Protein AF-B0T9R7-F1 (afdb_monomer_lite)

Sequence (134 aa):
MPNRRMADARKTSLRQTPCGIIRIAALWDLCRYRHKSHWSGADHRLGRTFGQRFGDAAYAFEELVAEIGSAAIGLRIGLRPQILDSHAAYLGHWVKILKDRPGALLEASGHAQRAVDHLLAYSQPAQASQPLAA

Secondary structure (DSSP, 8-state):
------------------S---TTHHHHHHHHHHHHHHHHTSTTTT----SS-TTSHHHHHHHHHHHHHHHHHHHHTTPPPPPPTTHHHHHHHHHHHHHH-TTHHHHHHHHHHHHHHHHHHTTS----------

Structure (mmCIF, N/CA/C/O backbone):
data_AF-B0T9R7-F1
#
_entry.id   AF-B0T9R7-F1
#
loop_
_atom_site.group_PDB
_atom_site.id
_atom_site.type_symbol
_atom_site.label_atom_id
_atom_site.label_alt_id
_atom_site.label_comp_id
_atom_site.label_asym_id
_atom_site.label_entity_id
_atom_site.label_seq_id
_atom_site.pdbx_PDB_ins_code
_atom_site.Cartn_x
_atom_site.Cartn_y
_atom_site.Cartn_z
_atom_site.occupancy
_atom_site.B_iso_or_equiv
_atom_site.auth_seq_id
_atom_site.auth_comp_id
_atom_site.auth_asym_id
_atom_site.auth_atom_id
_atom_site.pdbx_PDB_model_num
ATOM 1 N N . MET A 1 1 ? -10.816 37.755 48.795 1.00 33.12 1 MET A N 1
ATOM 2 C CA . MET A 1 1 ? -11.535 36.508 48.430 1.00 33.12 1 MET A CA 1
ATOM 3 C C . MET A 1 1 ? -12.674 36.874 47.477 1.00 33.12 1 MET A C 1
ATOM 5 O O . MET A 1 1 ? -13.277 37.898 47.776 1.00 33.12 1 MET A O 1
ATOM 9 N N . PRO A 1 2 ? -13.047 36.094 46.432 1.00 50.69 2 PRO A N 1
ATOM 10 C CA . PRO A 1 2 ? -12.430 34.875 45.879 1.00 50.69 2 PRO A CA 1
ATOM 11 C C . PRO A 1 2 ? -12.338 34.794 44.316 1.00 50.69 2 PRO A C 1
ATOM 13 O O . PRO A 1 2 ? -12.805 35.660 43.585 1.00 50.69 2 PRO A O 1
ATOM 16 N N . ASN A 1 3 ? -11.723 33.689 43.860 1.00 43.78 3 ASN A N 1
ATOM 17 C CA . ASN A 1 3 ? -11.523 33.138 42.501 1.00 43.78 3 ASN A CA 1
ATOM 18 C C . ASN A 1 3 ? -12.792 32.681 41.744 1.00 43.78 3 ASN A C 1
ATOM 20 O O . ASN A 1 3 ? -13.731 32.232 42.393 1.00 43.78 3 ASN A O 1
ATOM 24 N N . ARG A 1 4 ? -12.679 32.524 40.406 1.00 44.38 4 ARG A N 1
ATOM 25 C CA . ARG A 1 4 ? -13.117 31.354 39.579 1.00 44.38 4 ARG A CA 1
ATOM 26 C C . ARG A 1 4 ? -12.247 31.303 38.294 1.00 44.38 4 ARG A C 1
ATOM 28 O O . ARG A 1 4 ? -12.238 32.273 37.558 1.00 44.38 4 ARG A O 1
ATOM 35 N N . ARG A 1 5 ? -11.282 30.380 38.139 1.00 42.72 5 ARG A N 1
ATOM 36 C CA . ARG A 1 5 ? -11.328 28.980 37.629 1.00 42.72 5 ARG A CA 1
ATOM 37 C C . ARG A 1 5 ? -11.598 28.815 36.112 1.00 42.72 5 ARG A C 1
ATOM 39 O O . ARG A 1 5 ? -12.695 29.124 35.673 1.00 42.72 5 ARG A O 1
ATOM 46 N N . MET A 1 6 ? -10.643 28.116 35.460 1.00 35.28 6 MET A N 1
ATOM 47 C CA . MET A 1 6 ? -10.706 27.314 34.205 1.00 35.28 6 MET A CA 1
ATOM 48 C C . MET A 1 6 ? -10.674 28.127 32.889 1.00 35.28 6 MET A C 1
ATOM 50 O O . MET A 1 6 ? -11.335 29.146 32.802 1.00 35.28 6 MET A O 1
ATOM 54 N N . ALA A 1 7 ? -9.929 27.793 31.826 1.00 39.56 7 ALA A N 1
ATOM 55 C CA . ALA A 1 7 ? -9.435 26.506 31.319 1.00 39.56 7 ALA A CA 1
ATOM 56 C C . ALA A 1 7 ? -8.134 26.728 30.486 1.00 39.56 7 ALA A C 1
ATOM 58 O O . ALA A 1 7 ? -7.999 27.741 29.806 1.00 39.56 7 ALA A O 1
ATOM 59 N N . ASP A 1 8 ? -7.066 25.957 30.719 1.00 43.53 8 ASP A N 1
ATOM 60 C CA . ASP A 1 8 ? -6.695 24.720 29.987 1.00 43.53 8 ASP A CA 1
ATOM 61 C C . ASP A 1 8 ? -5.992 25.029 28.640 1.00 43.53 8 ASP A C 1
ATOM 63 O O . ASP A 1 8 ? -6.596 25.398 27.642 1.00 43.53 8 ASP A O 1
ATOM 67 N N . ALA A 1 9 ? -4.673 25.230 28.643 1.00 36.50 9 ALA A N 1
ATOM 68 C CA . ALA A 1 9 ? -3.646 24.207 28.405 1.00 36.50 9 ALA A CA 1
ATOM 69 C C . ALA A 1 9 ? -3.816 23.399 27.100 1.00 36.50 9 ALA A C 1
ATOM 71 O O . ALA A 1 9 ? -4.310 22.277 27.088 1.00 36.50 9 ALA A O 1
ATOM 72 N N . ARG A 1 10 ? -3.242 23.922 26.011 1.00 40.28 10 ARG A N 1
ATOM 73 C CA . ARG A 1 10 ? -2.075 23.334 25.312 1.00 40.28 10 ARG A CA 1
ATOM 74 C C . ARG A 1 10 ? -1.942 23.957 23.926 1.00 40.28 10 ARG A C 1
ATOM 76 O O . ARG A 1 10 ? -2.515 23.508 22.942 1.00 40.28 10 ARG A O 1
ATOM 83 N N . LYS A 1 11 ? -1.080 24.971 23.850 1.00 43.62 11 LYS A N 1
ATOM 84 C CA . LYS A 1 11 ? -0.322 25.243 22.631 1.00 43.62 11 LYS A CA 1
ATOM 85 C C . LYS A 1 11 ? 0.534 24.000 22.388 1.00 43.62 11 LYS A C 1
ATOM 87 O O . LYS A 1 11 ? 1.540 23.827 23.072 1.00 43.62 11 LYS A O 1
ATOM 92 N N . THR A 1 12 ? 0.152 23.132 21.455 1.00 43.16 12 THR A N 1
ATOM 93 C CA . THR A 1 12 ? 1.091 22.151 20.897 1.00 43.16 12 THR A CA 1
ATOM 94 C C . THR A 1 12 ? 2.037 22.916 19.979 1.00 43.16 12 THR A C 1
ATOM 96 O O . THR A 1 12 ? 1.948 22.860 18.757 1.00 43.16 12 THR A O 1
ATOM 99 N N . SER A 1 13 ? 2.920 23.712 20.584 1.00 44.66 13 SER A N 1
ATOM 100 C CA . SER A 1 13 ? 4.124 24.162 19.915 1.00 44.66 13 SER A CA 1
ATOM 101 C C . SER A 1 13 ? 4.986 22.921 19.742 1.00 44.66 13 SER A C 1
ATOM 103 O O . SER A 1 13 ? 5.576 22.408 20.693 1.00 44.66 13 SER A O 1
ATOM 105 N N . LEU A 1 14 ? 5.019 22.397 18.518 1.00 44.91 14 LEU A N 1
ATOM 106 C CA . LEU A 1 14 ? 6.072 21.484 18.101 1.00 44.91 14 LEU A CA 1
ATOM 107 C C . LEU A 1 14 ? 7.383 22.259 18.262 1.00 44.91 14 LEU A C 1
ATOM 109 O O . LEU A 1 14 ? 7.755 23.062 17.410 1.00 44.91 14 LEU A O 1
ATOM 113 N N . ARG A 1 15 ? 8.034 22.099 19.419 1.00 41.91 15 ARG A N 1
ATOM 114 C CA . ARG A 1 15 ? 9.373 22.623 19.666 1.00 41.91 15 ARG A CA 1
ATOM 115 C C . ARG A 1 15 ? 10.300 21.903 18.696 1.00 41.91 15 ARG A C 1
ATOM 117 O O . ARG A 1 15 ? 10.724 20.783 18.952 1.00 41.91 15 ARG A O 1
ATOM 124 N N . GLN A 1 16 ? 10.584 22.543 17.570 1.00 56.22 16 GLN A N 1
ATOM 125 C CA . GLN A 1 16 ? 11.703 22.179 16.718 1.00 56.22 16 GLN A CA 1
ATOM 126 C C . GLN A 1 16 ? 12.971 22.630 17.438 1.00 56.22 16 GLN A C 1
ATOM 128 O O . GLN A 1 16 ? 13.395 23.777 17.329 1.00 56.22 16 GLN A O 1
ATOM 133 N N . THR A 1 17 ? 13.542 21.751 18.254 1.00 39.78 17 THR A N 1
ATOM 134 C CA . THR A 1 17 ? 14.903 21.931 18.751 1.00 39.78 17 THR A CA 1
ATOM 135 C C . THR A 1 17 ? 15.875 21.618 17.611 1.00 39.78 17 THR A C 1
ATOM 137 O O . THR A 1 17 ? 15.835 20.511 17.068 1.00 39.78 17 THR A O 1
ATOM 140 N N . PRO A 1 18 ? 16.760 22.554 17.223 1.00 50.62 18 PRO A N 1
ATOM 141 C CA . PRO A 1 18 ? 17.770 22.290 16.217 1.00 50.62 18 PRO A CA 1
ATOM 142 C C . PRO A 1 18 ? 18.924 21.547 16.894 1.00 50.62 18 PRO A C 1
ATOM 144 O O . PRO A 1 18 ? 19.868 22.145 17.397 1.00 50.62 18 PRO A O 1
ATOM 147 N N . CYS A 1 19 ? 18.828 20.223 16.944 1.00 38.31 19 CYS A N 1
ATOM 148 C CA . CYS A 1 19 ? 19.957 19.361 17.269 1.00 38.31 19 CYS A CA 1
ATOM 149 C C . CYS A 1 19 ? 19.955 18.196 16.281 1.00 38.31 19 CYS A C 1
ATOM 151 O O . CYS A 1 19 ? 19.111 17.314 16.375 1.00 38.31 19 CYS A O 1
ATOM 153 N N . GLY A 1 20 ? 20.851 18.236 15.292 1.00 43.56 20 GLY A N 1
ATOM 154 C CA . GLY A 1 20 ? 21.330 17.049 14.574 1.00 43.56 20 GLY A CA 1
ATOM 155 C C . GLY A 1 20 ? 20.311 16.137 13.874 1.00 43.56 20 GLY A C 1
ATOM 156 O O . GLY A 1 20 ? 20.669 15.008 13.549 1.00 43.56 20 GLY A O 1
ATOM 157 N N . ILE A 1 21 ? 19.067 16.562 13.626 1.00 42.66 21 ILE A N 1
ATOM 158 C CA . ILE A 1 21 ? 18.072 15.723 12.942 1.00 42.66 21 ILE A CA 1
ATOM 159 C C . ILE A 1 21 ? 18.279 15.822 11.428 1.00 42.66 21 ILE A C 1
ATOM 161 O O . ILE A 1 21 ? 17.896 16.773 10.751 1.00 42.66 21 ILE A O 1
ATOM 165 N N . ILE A 1 22 ? 18.971 14.793 10.956 1.00 48.84 22 ILE A N 1
ATOM 166 C CA . ILE A 1 22 ? 19.235 14.341 9.595 1.00 48.84 22 ILE A CA 1
ATOM 167 C C . ILE A 1 22 ? 18.108 14.724 8.611 1.00 48.84 22 ILE A C 1
ATOM 169 O O . ILE A 1 22 ? 16.925 14.574 8.913 1.00 48.84 22 ILE A O 1
ATOM 173 N N . ARG A 1 23 ? 18.492 15.108 7.383 1.00 44.97 23 ARG A N 1
ATOM 174 C CA . ARG A 1 23 ? 17.679 15.361 6.162 1.00 44.97 23 ARG A CA 1
ATOM 175 C C . ARG A 1 23 ? 16.661 14.252 5.758 1.00 44.97 23 ARG A C 1
ATOM 177 O O . ARG A 1 23 ? 16.112 14.285 4.664 1.00 44.97 23 ARG A O 1
ATOM 184 N N . ILE A 1 24 ? 16.388 13.277 6.626 1.00 56.31 24 ILE A N 1
ATOM 185 C CA . ILE A 1 24 ? 15.704 11.993 6.392 1.00 56.31 24 ILE A CA 1
ATOM 186 C C . ILE A 1 24 ? 14.347 11.916 7.131 1.00 56.31 24 ILE A C 1
ATOM 188 O O . ILE A 1 24 ? 13.722 10.865 7.167 1.00 56.31 24 ILE A O 1
ATOM 192 N N . ALA A 1 25 ? 13.814 13.011 7.688 1.00 56.78 25 ALA A N 1
ATOM 193 C CA . ALA A 1 25 ? 12.517 12.971 8.389 1.00 56.78 25 ALA A CA 1
ATOM 194 C C . ALA A 1 25 ? 11.385 12.341 7.538 1.00 56.78 25 ALA A C 1
ATOM 196 O O . ALA A 1 25 ? 10.688 11.442 8.002 1.00 56.78 25 ALA A O 1
ATOM 197 N N . ALA A 1 26 ? 11.296 12.708 6.253 1.00 59.81 26 ALA A N 1
ATOM 198 C CA . ALA A 1 26 ? 10.319 12.131 5.324 1.00 59.81 26 ALA A CA 1
ATOM 199 C C . ALA A 1 26 ? 10.526 10.624 5.071 1.00 59.81 26 ALA A C 1
ATOM 201 O O . ALA A 1 26 ? 9.561 9.881 4.921 1.00 59.81 26 ALA A O 1
ATOM 202 N N . LEU A 1 27 ? 11.776 10.158 5.054 1.00 67.50 27 LEU A N 1
ATOM 203 C CA . LEU A 1 27 ? 12.113 8.746 4.845 1.00 67.50 27 LEU A CA 1
ATOM 204 C C . LEU A 1 27 ? 11.721 7.886 6.055 1.00 67.50 27 LEU A C 1
ATOM 206 O O . LEU A 1 27 ? 11.256 6.761 5.884 1.00 67.50 27 LEU A O 1
ATOM 210 N N . TRP A 1 28 ? 11.849 8.422 7.272 1.00 77.31 28 TRP A N 1
ATOM 211 C CA . TRP A 1 28 ? 11.375 7.752 8.487 1.00 77.31 28 TRP A CA 1
ATOM 212 C C . TRP A 1 28 ? 9.854 7.595 8.506 1.00 77.31 28 TRP A C 1
ATOM 214 O O . TRP A 1 28 ? 9.347 6.525 8.852 1.00 77.31 28 TRP A O 1
ATOM 224 N N . ASP A 1 29 ? 9.121 8.633 8.102 1.00 79.19 29 ASP A N 1
ATOM 225 C CA . ASP A 1 29 ? 7.663 8.567 8.047 1.00 79.19 29 ASP A CA 1
ATOM 226 C C . ASP A 1 29 ? 7.178 7.597 6.957 1.00 79.19 29 ASP A C 1
ATOM 228 O O . ASP A 1 29 ? 6.328 6.753 7.241 1.00 79.19 29 ASP A O 1
ATOM 232 N N . LEU A 1 30 ? 7.760 7.619 5.753 1.00 82.94 30 LEU A N 1
ATOM 233 C CA . LEU A 1 30 ? 7.432 6.653 4.693 1.00 82.94 30 LEU A CA 1
ATOM 234 C C . LEU A 1 30 ? 7.711 5.207 5.125 1.00 82.94 30 LEU A C 1
ATOM 236 O O . LEU A 1 30 ? 6.850 4.341 4.979 1.00 82.94 30 LEU A O 1
ATOM 240 N N . CYS A 1 31 ? 8.861 4.951 5.752 1.00 87.56 31 CYS A N 1
ATOM 241 C CA . CYS A 1 31 ? 9.196 3.628 6.277 1.00 87.56 31 CYS A CA 1
ATOM 242 C C . CYS A 1 31 ? 8.192 3.167 7.351 1.00 87.56 31 CYS A C 1
ATOM 244 O O . CYS A 1 31 ? 7.751 2.014 7.360 1.00 87.56 31 CYS A O 1
ATOM 246 N N . ARG A 1 32 ? 7.741 4.074 8.229 1.00 90.25 32 ARG A N 1
ATOM 247 C CA . ARG A 1 32 ? 6.676 3.782 9.200 1.00 90.25 32 ARG A CA 1
ATOM 248 C C . ARG A 1 32 ? 5.371 3.387 8.504 1.00 90.25 32 ARG A C 1
ATOM 250 O O . ARG A 1 32 ? 4.728 2.426 8.928 1.00 90.25 32 ARG A O 1
ATOM 257 N N . TYR A 1 33 ? 4.958 4.115 7.468 1.00 91.06 33 TYR A N 1
ATOM 258 C CA . TYR A 1 33 ? 3.704 3.827 6.768 1.00 91.06 33 TYR A CA 1
ATOM 259 C C . TYR A 1 33 ? 3.776 2.582 5.886 1.00 91.06 33 TYR A C 1
ATOM 261 O O . TYR A 1 33 ? 2.773 1.882 5.788 1.00 91.06 33 TYR A O 1
ATOM 269 N N . ARG A 1 34 ? 4.949 2.227 5.351 1.00 92.62 34 ARG A N 1
ATOM 270 C CA . ARG A 1 34 ? 5.167 0.940 4.671 1.00 92.62 34 ARG A CA 1
ATOM 271 C C . ARG A 1 34 ? 4.907 -0.234 5.616 1.00 92.62 34 ARG A C 1
ATOM 273 O O . ARG A 1 34 ? 4.087 -1.096 5.315 1.00 92.62 34 ARG A O 1
ATOM 280 N N . HIS A 1 35 ? 5.494 -0.215 6.814 1.00 94.12 35 HIS A N 1
ATOM 281 C CA . HIS A 1 35 ? 5.246 -1.253 7.824 1.00 94.12 35 HIS A CA 1
ATOM 282 C C . HIS A 1 35 ? 3.785 -1.290 8.297 1.00 94.12 35 HIS A C 1
ATOM 284 O O . HIS A 1 35 ? 3.229 -2.365 8.515 1.00 94.12 35 HIS A O 1
ATOM 290 N N . LYS A 1 36 ? 3.124 -0.131 8.420 1.00 94.62 36 LYS A N 1
ATOM 291 C CA . LYS A 1 36 ? 1.677 -0.073 8.698 1.00 94.62 36 LYS A CA 1
ATOM 292 C C . LYS A 1 36 ? 0.848 -0.650 7.547 1.00 94.62 36 LYS A C 1
ATOM 294 O O . LYS A 1 36 ? -0.167 -1.297 7.799 1.00 94.62 36 LYS A O 1
ATOM 299 N N . SER A 1 37 ? 1.280 -0.445 6.304 1.00 93.62 37 SER A N 1
ATOM 300 C CA . SER A 1 37 ? 0.638 -1.038 5.134 1.00 93.62 37 SER A CA 1
ATOM 301 C C . SER A 1 37 ? 0.737 -2.562 5.186 1.00 93.62 37 SER A C 1
ATOM 303 O O . SER A 1 37 ? -0.300 -3.219 5.110 1.00 93.62 37 SER A O 1
ATOM 305 N N . HIS A 1 38 ? 1.910 -3.137 5.478 1.00 93.94 38 HIS A N 1
ATOM 306 C CA . HIS A 1 38 ? 2.041 -4.583 5.720 1.00 93.94 38 HIS A CA 1
ATOM 307 C C . HIS A 1 38 ? 1.153 -5.074 6.862 1.00 93.94 38 HIS A C 1
ATOM 309 O O . HIS A 1 38 ? 0.436 -6.060 6.718 1.00 93.94 38 HIS A O 1
ATOM 315 N N . TRP A 1 39 ? 1.127 -4.347 7.981 1.00 95.19 39 TRP A N 1
ATOM 316 C CA . TRP A 1 39 ? 0.278 -4.688 9.121 1.00 95.19 39 TRP A CA 1
ATOM 317 C C . TRP A 1 39 ? -1.209 -4.768 8.750 1.00 95.19 39 TRP A C 1
ATOM 319 O O . TRP A 1 39 ? -1.910 -5.648 9.244 1.00 95.19 39 TRP A O 1
ATOM 329 N N . SER A 1 40 ? -1.693 -3.915 7.837 1.00 95.44 40 SER A N 1
ATOM 330 C CA . SER A 1 40 ? -3.077 -3.982 7.337 1.00 95.44 40 SER A CA 1
ATOM 331 C C . SER A 1 40 ? -3.394 -5.258 6.541 1.00 95.44 40 SER A C 1
ATOM 333 O O . SER A 1 40 ? -4.566 -5.577 6.354 1.00 95.44 40 SER A O 1
ATOM 335 N N . GLY A 1 41 ? -2.375 -5.983 6.070 1.00 92.38 41 GLY A N 1
ATOM 336 C CA . GLY A 1 41 ? -2.511 -7.173 5.229 1.00 92.38 41 GLY A CA 1
ATOM 337 C C . GLY A 1 41 ? -2.874 -8.456 5.968 1.00 92.38 41 GLY A C 1
ATOM 338 O O . GLY A 1 41 ? -3.265 -9.411 5.307 1.00 92.38 41 GLY A O 1
ATOM 339 N N . ALA A 1 42 ? -2.790 -8.476 7.304 1.00 92.50 42 ALA A N 1
ATOM 340 C CA . ALA A 1 42 ? -3.078 -9.669 8.101 1.00 92.50 42 ALA A CA 1
ATOM 341 C C . ALA A 1 42 ? -4.489 -10.240 7.843 1.00 92.50 42 ALA A C 1
ATOM 343 O O . ALA A 1 42 ? -5.429 -9.492 7.561 1.00 92.50 42 ALA A O 1
ATOM 344 N N . ASP A 1 43 ? -4.642 -11.555 8.022 1.00 92.06 43 ASP A N 1
ATOM 345 C CA . ASP A 1 43 ? -5.872 -12.314 7.728 1.00 92.06 43 ASP A CA 1
ATOM 346 C C . ASP A 1 43 ? -7.135 -11.732 8.374 1.00 92.06 43 ASP A C 1
ATOM 348 O O . ASP A 1 43 ? -8.177 -11.629 7.737 1.00 92.06 43 ASP A O 1
ATOM 352 N N . HIS A 1 44 ? -7.030 -11.260 9.617 1.00 92.19 44 HIS A N 1
ATOM 353 C CA . HIS A 1 44 ? -8.138 -10.656 10.368 1.00 92.19 44 HIS A CA 1
ATOM 354 C C . HIS A 1 44 ? -8.444 -9.193 9.978 1.00 92.19 44 HIS A C 1
ATOM 356 O O . HIS A 1 44 ? -9.194 -8.515 10.680 1.00 92.19 44 HIS A O 1
ATOM 362 N N . ARG A 1 45 ? -7.816 -8.667 8.919 1.00 93.56 45 ARG A N 1
ATOM 363 C CA . ARG A 1 45 ? -7.950 -7.280 8.444 1.00 93.56 45 ARG A CA 1
ATOM 364 C C . ARG A 1 45 ? -8.375 -7.262 6.982 1.00 93.56 45 ARG A C 1
ATOM 366 O O . ARG A 1 45 ? -9.548 -7.442 6.689 1.00 93.56 45 ARG A O 1
ATOM 373 N N . LEU A 1 46 ? -7.428 -7.027 6.070 1.00 94.06 46 LEU A N 1
ATOM 374 C CA . LEU A 1 46 ? -7.668 -7.019 4.630 1.00 94.06 46 LEU A CA 1
ATOM 375 C C . LEU A 1 46 ? -7.397 -8.377 3.978 1.00 94.06 46 LEU A C 1
ATOM 377 O O . LEU A 1 46 ? -7.650 -8.505 2.783 1.00 94.06 46 LEU A O 1
ATOM 381 N N . GLY A 1 47 ? -6.876 -9.356 4.730 1.00 90.50 47 GLY A N 1
ATOM 382 C CA . GLY A 1 47 ? -6.704 -10.736 4.273 1.00 90.50 47 GLY A CA 1
ATOM 383 C C . GLY A 1 47 ? -5.944 -10.861 2.959 1.00 90.50 47 GLY A C 1
ATOM 384 O O . GLY A 1 47 ? -6.364 -11.591 2.062 1.00 90.50 47 GLY A O 1
ATOM 385 N N . ARG A 1 48 ? -4.852 -10.101 2.803 1.00 89.69 48 ARG A N 1
ATOM 386 C CA . ARG A 1 48 ? -4.093 -10.095 1.551 1.00 89.69 48 ARG A CA 1
ATOM 387 C C . ARG A 1 48 ? -3.227 -11.343 1.474 1.00 89.69 48 ARG A C 1
ATOM 389 O O . ARG A 1 48 ? -2.220 -11.457 2.164 1.00 89.69 48 ARG A O 1
ATOM 396 N N . THR A 1 49 ? -3.607 -12.251 0.585 1.00 81.94 49 THR A N 1
ATOM 397 C CA . THR A 1 49 ? -2.839 -13.450 0.254 1.00 81.94 49 THR A CA 1
ATOM 398 C C . THR A 1 49 ? -2.602 -13.482 -1.253 1.00 81.94 49 THR A C 1
ATOM 400 O O . THR A 1 49 ? -3.535 -13.564 -2.045 1.00 81.94 49 THR A O 1
ATOM 403 N N . PHE A 1 50 ? -1.338 -13.368 -1.665 1.00 77.56 50 PHE A N 1
ATOM 404 C CA . PHE A 1 50 ? -0.943 -13.357 -3.083 1.00 77.56 50 PHE A CA 1
ATOM 405 C C . PHE A 1 50 ? -0.276 -14.663 -3.538 1.00 77.56 50 PHE A C 1
ATOM 407 O O . PHE A 1 50 ? 0.118 -14.786 -4.695 1.00 77.56 50 PHE A O 1
ATOM 414 N N . GLY A 1 51 ? -0.146 -15.640 -2.634 1.00 66.31 51 GLY A N 1
ATOM 415 C CA . GLY A 1 51 ? 0.483 -16.935 -2.890 1.00 66.31 51 GLY A CA 1
ATOM 416 C C . GLY A 1 51 ? 1.311 -17.439 -1.705 1.00 66.31 51 GLY A C 1
ATOM 417 O O . GLY A 1 51 ? 1.297 -16.855 -0.623 1.00 66.31 51 GLY A O 1
ATOM 418 N N . GLN A 1 52 ? 2.026 -18.547 -1.912 1.00 49.44 52 GLN A N 1
ATOM 419 C CA . GLN A 1 52 ? 2.892 -19.178 -0.912 1.00 49.44 52 GLN A CA 1
ATOM 420 C C . GLN A 1 52 ? 4.313 -18.577 -0.940 1.00 49.44 52 GLN A C 1
ATOM 422 O O . GLN A 1 52 ? 4.924 -18.510 -1.996 1.00 49.44 52 GLN A O 1
ATOM 427 N N . ARG A 1 53 ? 4.832 -18.270 0.259 1.00 41.31 53 ARG A N 1
ATOM 428 C CA . ARG A 1 53 ? 6.247 -18.109 0.670 1.00 41.31 53 ARG A CA 1
ATOM 429 C C . ARG A 1 53 ? 7.072 -16.887 0.216 1.00 41.31 53 ARG A C 1
ATOM 431 O O . ARG A 1 53 ? 7.034 -16.391 -0.901 1.00 41.31 53 ARG A O 1
ATOM 438 N N . PHE A 1 54 ? 7.879 -16.443 1.180 1.00 40.59 54 PHE A N 1
ATOM 439 C CA . PHE A 1 54 ? 9.004 -15.519 1.055 1.00 40.59 54 PHE A CA 1
ATOM 440 C C . PHE A 1 54 ? 9.935 -15.897 -0.106 1.00 40.59 54 PHE A C 1
ATOM 442 O O . PHE A 1 54 ? 10.282 -17.066 -0.251 1.00 40.59 54 PHE A O 1
ATOM 449 N N . GLY A 1 55 ? 10.386 -14.891 -0.862 1.00 51.53 55 GLY A N 1
ATOM 450 C CA . GLY A 1 55 ? 11.352 -15.040 -1.959 1.00 51.53 55 GLY A CA 1
ATOM 451 C C . GLY A 1 55 ? 10.750 -15.030 -3.370 1.00 51.53 55 GLY A C 1
ATOM 452 O O . GLY A 1 55 ? 11.492 -14.788 -4.317 1.00 51.53 55 GLY A O 1
ATOM 453 N N . ASP A 1 56 ? 9.429 -15.198 -3.507 1.00 66.31 56 ASP A N 1
ATOM 454 C CA . ASP A 1 56 ? 8.736 -15.284 -4.802 1.00 66.31 56 ASP A CA 1
ATOM 455 C C . ASP A 1 56 ? 7.972 -14.003 -5.185 1.00 66.31 56 ASP A C 1
ATOM 457 O O . ASP A 1 56 ? 7.797 -13.082 -4.385 1.00 66.31 56 ASP A O 1
ATOM 461 N N . ALA A 1 57 ? 7.476 -13.940 -6.427 1.00 72.06 57 ALA A N 1
ATOM 462 C CA . ALA A 1 57 ? 6.744 -12.798 -6.994 1.00 72.06 57 ALA A CA 1
ATOM 463 C C . ALA A 1 57 ? 5.588 -12.278 -6.110 1.00 72.06 57 ALA A C 1
ATOM 465 O O . ALA A 1 57 ? 5.283 -11.087 -6.142 1.00 72.06 57 ALA A O 1
ATOM 466 N N . ALA A 1 58 ? 4.982 -13.140 -5.287 1.00 79.75 58 ALA A N 1
ATOM 467 C CA . ALA A 1 58 ? 3.975 -12.762 -4.294 1.00 79.75 58 ALA A CA 1
ATOM 468 C C . ALA A 1 58 ? 4.530 -11.831 -3.198 1.00 79.75 58 ALA A C 1
ATOM 470 O O . ALA A 1 58 ? 3.862 -10.874 -2.806 1.00 79.75 58 ALA A O 1
ATOM 471 N N . TYR A 1 59 ? 5.761 -12.072 -2.738 1.00 79.81 59 TYR A N 1
ATOM 472 C CA . TYR A 1 59 ? 6.456 -11.194 -1.797 1.00 79.81 59 TYR A CA 1
ATOM 473 C C . TYR A 1 59 ? 6.752 -9.837 -2.444 1.00 79.81 59 TYR A C 1
ATOM 475 O O . TYR A 1 59 ? 6.407 -8.800 -1.885 1.00 79.81 59 TYR A O 1
ATOM 483 N N . ALA A 1 60 ? 7.290 -9.837 -3.670 1.00 82.00 60 ALA A N 1
ATOM 484 C CA . ALA A 1 60 ? 7.539 -8.602 -4.418 1.00 82.00 60 ALA A CA 1
ATOM 485 C C . ALA A 1 60 ? 6.252 -7.788 -4.657 1.00 82.00 60 ALA A C 1
ATOM 487 O O . ALA A 1 60 ? 6.279 -6.558 -4.621 1.00 82.00 60 ALA A O 1
ATOM 488 N N . PHE A 1 61 ? 5.118 -8.462 -4.863 1.00 85.56 61 PHE A N 1
ATOM 489 C CA . PHE A 1 61 ? 3.824 -7.810 -5.027 1.00 85.56 61 PHE A CA 1
ATOM 490 C C . PHE A 1 61 ? 3.317 -7.166 -3.727 1.00 85.56 61 PHE A C 1
ATOM 492 O O . PHE A 1 61 ? 2.863 -6.025 -3.756 1.00 85.56 61 PHE A O 1
ATOM 499 N N . GLU A 1 62 ? 3.435 -7.835 -2.576 1.00 89.94 62 GLU A N 1
ATOM 500 C CA . GLU A 1 62 ? 3.074 -7.232 -1.281 1.00 89.94 62 GLU A CA 1
ATOM 501 C C . GLU A 1 62 ? 3.990 -6.049 -0.925 1.00 89.94 62 GLU A C 1
ATOM 503 O O . GLU A 1 62 ? 3.511 -5.032 -0.423 1.00 89.94 62 GLU A O 1
ATOM 508 N N . GLU A 1 63 ? 5.283 -6.123 -1.243 1.00 88.44 63 GLU A N 1
ATOM 509 C CA . GLU A 1 63 ? 6.204 -4.988 -1.091 1.00 88.44 63 GLU A CA 1
ATOM 510 C C . GLU A 1 63 ? 5.806 -3.804 -1.988 1.00 88.44 63 GLU A C 1
ATOM 512 O O . GLU A 1 63 ? 5.827 -2.655 -1.543 1.00 88.44 63 GLU A O 1
ATOM 517 N N . LEU A 1 64 ? 5.359 -4.067 -3.223 1.00 88.56 64 LEU A N 1
ATOM 518 C CA . LEU A 1 64 ? 4.829 -3.032 -4.114 1.00 88.56 64 LEU A CA 1
ATOM 519 C C . LEU A 1 64 ? 3.564 -2.377 -3.534 1.00 88.56 64 LEU A C 1
ATOM 521 O O . LEU A 1 64 ? 3.455 -1.150 -3.525 1.00 88.56 64 LEU A O 1
ATOM 525 N N . VAL A 1 65 ? 2.626 -3.171 -3.009 1.00 92.00 65 VAL A N 1
ATOM 526 C CA . VAL A 1 65 ? 1.420 -2.669 -2.325 1.00 92.00 65 VAL A CA 1
ATOM 527 C C . VAL A 1 65 ? 1.795 -1.786 -1.131 1.00 92.00 65 VAL A C 1
ATOM 529 O O . VAL A 1 65 ? 1.214 -0.713 -0.935 1.00 92.00 65 VAL A O 1
ATOM 532 N N . ALA A 1 66 ? 2.773 -2.213 -0.333 1.00 92.38 66 ALA A N 1
ATOM 533 C CA . ALA A 1 66 ? 3.206 -1.481 0.846 1.00 92.38 66 ALA A CA 1
ATOM 534 C C . ALA A 1 66 ? 3.885 -0.148 0.507 1.00 92.38 66 ALA A C 1
ATOM 536 O O . ALA A 1 66 ? 3.618 0.854 1.177 1.00 92.38 66 ALA A O 1
ATOM 537 N N . GLU A 1 67 ? 4.699 -0.115 -0.548 1.00 90.75 67 GLU A N 1
ATOM 538 C CA . GLU A 1 67 ? 5.385 1.096 -1.002 1.00 90.75 67 GLU A CA 1
ATOM 539 C C . GLU A 1 67 ? 4.410 2.113 -1.617 1.00 90.75 67 GLU A C 1
ATOM 541 O O . GLU A 1 67 ? 4.449 3.296 -1.276 1.00 90.75 67 GLU A O 1
ATOM 546 N N . ILE A 1 68 ? 3.463 1.662 -2.450 1.00 92.19 68 ILE A N 1
ATOM 547 C CA . ILE A 1 68 ? 2.412 2.539 -2.995 1.00 92.19 68 ILE A CA 1
ATOM 548 C C . ILE A 1 68 ? 1.553 3.107 -1.855 1.00 92.19 68 ILE A C 1
ATOM 550 O O . ILE A 1 68 ? 1.249 4.302 -1.836 1.00 92.19 68 ILE A O 1
ATOM 554 N N . GLY A 1 69 ? 1.189 2.275 -0.874 1.00 93.44 69 GLY A N 1
ATOM 555 C CA . GLY A 1 69 ? 0.403 2.705 0.283 1.00 93.44 69 GLY A CA 1
ATOM 556 C C . GLY A 1 69 ? 1.132 3.733 1.154 1.00 93.44 69 GLY A C 1
ATOM 557 O O . GLY A 1 69 ? 0.521 4.708 1.599 1.00 93.44 69 GLY A O 1
ATOM 558 N N . SER A 1 70 ? 2.440 3.560 1.368 1.00 91.00 70 SER A N 1
ATOM 559 C CA . SER A 1 70 ? 3.248 4.506 2.145 1.00 91.00 70 SER A CA 1
ATOM 560 C C . SER A 1 70 ? 3.355 5.863 1.448 1.00 91.00 70 SER A C 1
ATOM 562 O O . SER A 1 70 ? 3.147 6.895 2.092 1.00 91.00 70 SER A O 1
ATOM 564 N N . ALA A 1 71 ? 3.571 5.867 0.129 1.00 89.88 71 ALA A N 1
ATOM 565 C CA . ALA A 1 71 ? 3.597 7.074 -0.686 1.00 89.88 71 ALA A CA 1
ATOM 566 C C . ALA A 1 71 ? 2.239 7.795 -0.668 1.00 89.88 71 ALA A C 1
ATOM 568 O O . ALA A 1 71 ? 2.183 9.007 -0.451 1.00 89.88 71 ALA A O 1
ATOM 569 N N . ALA A 1 72 ? 1.136 7.056 -0.818 1.00 90.94 72 ALA A N 1
ATOM 570 C CA . ALA A 1 72 ? -0.215 7.611 -0.791 1.00 90.94 72 ALA A CA 1
ATOM 571 C C . ALA A 1 72 ? -0.567 8.247 0.566 1.00 90.94 72 ALA A C 1
ATOM 573 O O . ALA A 1 72 ? -1.114 9.351 0.604 1.00 90.94 72 ALA A O 1
ATOM 574 N N . ILE A 1 73 ? -0.230 7.597 1.688 1.00 90.12 73 ILE A N 1
ATOM 575 C CA . ILE A 1 73 ? -0.419 8.192 3.022 1.00 90.12 73 ILE A CA 1
ATOM 576 C C . ILE A 1 73 ? 0.483 9.408 3.196 1.00 90.12 73 ILE A C 1
ATOM 578 O O . ILE A 1 73 ? 0.015 10.434 3.688 1.00 90.12 73 ILE A O 1
ATOM 582 N N . GLY A 1 74 ? 1.743 9.315 2.764 1.00 87.31 74 GLY A N 1
ATOM 583 C CA . GLY A 1 74 ? 2.689 10.422 2.813 1.00 87.31 74 GLY A CA 1
ATOM 584 C C . GLY A 1 74 ? 2.131 11.678 2.149 1.00 87.31 74 GLY A C 1
ATOM 585 O O . GLY A 1 74 ? 2.108 12.739 2.770 1.00 87.31 74 GLY A O 1
ATOM 586 N N . LEU A 1 75 ? 1.577 11.541 0.943 1.00 87.00 75 LEU A N 1
ATOM 587 C CA . LEU A 1 75 ? 0.906 12.639 0.245 1.00 87.00 75 LEU A CA 1
ATOM 588 C C . LEU A 1 75 ? -0.271 13.210 1.050 1.00 87.00 75 LEU A C 1
ATOM 590 O O . LEU A 1 75 ? -0.393 14.427 1.176 1.00 87.00 75 LEU A O 1
ATOM 594 N N . ARG A 1 76 ? -1.114 12.352 1.639 1.00 86.25 76 ARG A N 1
ATOM 595 C CA . ARG A 1 76 ? -2.293 12.781 2.415 1.00 86.25 76 ARG A CA 1
ATOM 596 C C . ARG A 1 76 ? -1.943 13.532 3.699 1.00 86.25 76 ARG A C 1
ATOM 598 O O . ARG A 1 76 ? -2.697 14.413 4.097 1.00 86.25 76 ARG A O 1
ATOM 605 N N . ILE A 1 77 ? -0.817 13.212 4.337 1.00 84.44 77 ILE A N 1
ATOM 606 C CA . ILE A 1 77 ? -0.350 13.902 5.552 1.00 84.44 77 ILE A CA 1
ATOM 607 C C . ILE A 1 77 ? 0.590 15.082 5.254 1.00 84.44 77 ILE A C 1
ATOM 609 O O . ILE A 1 77 ? 1.134 15.683 6.178 1.00 84.44 77 ILE A O 1
ATOM 613 N N . GLY A 1 78 ? 0.797 15.416 3.976 1.00 83.12 78 GLY A N 1
ATOM 614 C CA . GLY A 1 78 ? 1.613 16.555 3.561 1.00 83.12 78 GLY A CA 1
ATOM 615 C C . GLY A 1 78 ? 3.123 16.298 3.535 1.00 83.12 78 GLY A C 1
ATOM 616 O O . GLY A 1 78 ? 3.898 17.259 3.513 1.00 83.12 78 GLY A O 1
ATOM 617 N N . LEU A 1 79 ? 3.572 15.036 3.508 1.00 80.12 79 LEU A N 1
ATOM 618 C CA . LEU A 1 79 ? 4.966 14.733 3.180 1.00 80.12 79 LEU A CA 1
ATOM 619 C C . LEU A 1 79 ? 5.224 15.125 1.727 1.00 80.12 79 LEU A C 1
ATOM 621 O O . LEU A 1 79 ? 4.597 14.614 0.799 1.00 80.12 79 LEU A O 1
ATOM 625 N N . ARG A 1 80 ? 6.177 16.036 1.529 1.00 69.12 80 ARG A N 1
ATOM 626 C CA . ARG A 1 80 ? 6.594 16.438 0.187 1.00 69.12 80 ARG A CA 1
ATOM 627 C C . ARG A 1 80 ? 7.491 15.354 -0.418 1.00 69.12 80 ARG A C 1
ATOM 629 O O . ARG A 1 80 ? 8.497 15.013 0.212 1.00 69.12 80 ARG A O 1
ATOM 636 N N . PRO A 1 81 ? 7.179 14.845 -1.623 1.00 64.25 81 PRO A N 1
ATOM 637 C CA . PRO A 1 81 ? 8.088 13.962 -2.337 1.00 64.25 81 PRO A CA 1
ATOM 638 C C . PRO A 1 81 ? 9.395 14.709 -2.609 1.00 64.25 81 PRO A C 1
ATOM 640 O O . PRO A 1 81 ? 9.381 15.809 -3.161 1.00 64.25 81 PRO A O 1
ATOM 643 N N . GLN A 1 82 ? 10.523 14.123 -2.218 1.00 65.88 82 GLN A N 1
ATOM 644 C CA . GLN A 1 82 ? 11.834 14.621 -2.623 1.00 65.88 82 GLN A CA 1
ATOM 645 C C . GLN A 1 82 ? 12.204 13.937 -3.940 1.00 65.88 82 GLN A C 1
ATOM 647 O O . GLN A 1 82 ? 12.325 12.713 -4.003 1.00 65.88 82 GLN A O 1
ATOM 652 N N . ILE A 1 83 ? 12.341 14.723 -5.006 1.00 61.00 83 ILE A N 1
ATOM 653 C CA . ILE A 1 83 ? 12.866 14.231 -6.281 1.00 61.00 83 ILE A CA 1
ATOM 654 C C . ILE A 1 83 ? 14.374 14.018 -6.083 1.00 61.00 83 ILE A C 1
ATOM 656 O O . ILE A 1 83 ? 15.070 14.918 -5.625 1.00 61.00 83 ILE A O 1
ATOM 660 N N . LEU A 1 84 ? 14.852 12.809 -6.369 1.00 61.06 84 LEU A N 1
ATOM 661 C CA . LEU A 1 84 ? 16.259 12.418 -6.349 1.00 61.06 84 LEU A CA 1
ATOM 662 C C . LEU A 1 84 ? 16.740 12.393 -7.802 1.00 61.06 84 LEU A C 1
ATOM 664 O O . LEU A 1 84 ? 16.038 11.890 -8.678 1.00 61.06 84 LEU A O 1
ATOM 668 N N . ASP A 1 85 ? 17.943 12.889 -8.067 1.00 59.84 85 ASP A N 1
ATOM 669 C CA . ASP A 1 85 ? 18.448 13.070 -9.438 1.00 59.84 85 ASP A CA 1
ATOM 670 C C . ASP A 1 85 ? 18.632 11.750 -10.230 1.00 59.84 85 ASP A C 1
ATOM 672 O O . ASP A 1 85 ? 18.847 11.768 -11.439 1.00 59.84 85 ASP A O 1
ATOM 676 N N . SER A 1 86 ? 18.496 10.581 -9.586 1.00 60.59 86 SER A N 1
ATOM 677 C CA . SER A 1 86 ? 18.694 9.248 -10.183 1.00 60.59 86 SER A CA 1
ATOM 678 C C . SER A 1 86 ? 17.419 8.532 -10.666 1.00 60.59 86 SER A C 1
ATOM 680 O O . SER A 1 86 ? 17.501 7.394 -11.133 1.00 60.59 86 SER A O 1
ATOM 682 N N . HIS A 1 87 ? 16.240 9.166 -10.604 1.00 62.34 87 HIS A N 1
ATOM 683 C CA . HIS A 1 87 ? 14.948 8.516 -10.906 1.00 62.34 87 HIS A CA 1
ATOM 684 C C . HIS A 1 87 ? 14.819 7.961 -12.338 1.00 62.34 87 HIS A C 1
ATOM 686 O O . HIS A 1 87 ? 14.146 6.951 -12.551 1.00 62.34 87 HIS A O 1
ATOM 692 N N . ALA A 1 88 ? 15.491 8.563 -13.325 1.00 62.03 88 ALA A N 1
ATOM 693 C CA . ALA A 1 88 ? 15.354 8.190 -14.738 1.00 62.03 88 ALA A CA 1
ATOM 694 C C . ALA A 1 88 ? 15.830 6.757 -15.057 1.00 62.03 88 ALA A C 1
ATOM 696 O O . ALA A 1 88 ? 15.208 6.069 -15.869 1.00 62.03 88 ALA A O 1
ATOM 697 N N . ALA A 1 89 ? 16.892 6.281 -14.397 1.00 64.94 89 ALA A N 1
ATOM 698 C CA . ALA A 1 89 ? 17.442 4.943 -14.632 1.00 64.94 89 ALA A CA 1
ATOM 699 C C . ALA A 1 89 ? 16.487 3.830 -14.165 1.00 64.94 89 ALA A C 1
ATOM 701 O O . ALA A 1 89 ? 16.392 2.778 -14.798 1.00 64.94 89 ALA A O 1
ATOM 702 N N . TYR A 1 90 ? 15.729 4.079 -13.095 1.00 58.03 90 TYR A N 1
ATOM 703 C CA . TYR A 1 90 ? 14.767 3.116 -12.569 1.00 58.03 90 TYR A CA 1
ATOM 704 C C . TYR A 1 90 ? 13.526 3.027 -13.456 1.00 58.03 90 TYR A C 1
ATOM 706 O O . TYR A 1 90 ? 13.061 1.921 -13.725 1.00 58.03 90 TYR A O 1
ATOM 714 N N . LEU A 1 91 ? 13.018 4.154 -13.975 1.00 63.81 91 LEU A N 1
ATOM 715 C CA . LEU A 1 91 ? 11.817 4.185 -14.825 1.00 63.81 91 LEU A CA 1
ATOM 716 C C . LEU A 1 91 ? 11.915 3.239 -16.033 1.00 63.81 91 LEU A C 1
ATOM 718 O O . LEU A 1 91 ? 10.948 2.544 -16.341 1.00 63.81 91 LEU A O 1
ATOM 722 N N . GLY A 1 92 ? 13.086 3.137 -16.671 1.00 67.19 92 GLY A N 1
ATOM 723 C CA . GLY A 1 92 ? 13.304 2.200 -17.780 1.00 67.19 92 GLY A CA 1
ATOM 724 C C . GLY A 1 92 ? 13.148 0.725 -17.383 1.00 67.19 92 GLY A C 1
ATOM 725 O O . GLY A 1 92 ? 12.598 -0.070 -18.146 1.00 67.19 92 GLY A O 1
ATOM 726 N N . HIS A 1 93 ? 13.569 0.360 -16.169 1.00 64.75 93 HIS A N 1
ATOM 727 C CA . HIS A 1 93 ? 13.405 -0.991 -15.632 1.00 64.75 93 HIS A CA 1
ATOM 728 C C . HIS A 1 93 ? 11.938 -1.294 -15.286 1.00 64.75 93 HIS A C 1
ATOM 730 O O . HIS A 1 93 ? 11.425 -2.351 -15.657 1.00 64.75 93 HIS A O 1
ATOM 736 N N . TRP A 1 94 ? 11.230 -0.336 -14.676 1.00 66.94 94 TRP A N 1
ATOM 737 C CA . TRP A 1 94 ? 9.796 -0.456 -14.383 1.00 66.94 94 TRP A CA 1
ATOM 738 C C . TRP A 1 94 ? 8.963 -0.629 -15.656 1.00 66.94 94 TRP A C 1
ATOM 740 O O . TRP A 1 94 ? 8.088 -1.487 -15.698 1.00 66.94 94 TRP A O 1
ATOM 750 N N . VAL A 1 95 ? 9.273 0.103 -16.732 1.00 68.25 95 VAL A N 1
ATOM 751 C CA . VAL A 1 95 ? 8.585 -0.046 -18.028 1.00 68.25 95 VAL A CA 1
ATOM 752 C C . VAL A 1 95 ? 8.716 -1.465 -18.588 1.00 68.25 95 VAL A C 1
ATOM 754 O O . VAL A 1 95 ? 7.768 -1.967 -19.189 1.00 68.25 95 VAL A O 1
ATOM 757 N N . LYS A 1 96 ? 9.855 -2.138 -18.388 1.00 69.75 96 LYS A N 1
ATOM 758 C CA . LYS A 1 96 ? 10.038 -3.528 -18.830 1.00 69.75 96 LYS A CA 1
ATOM 759 C C . LYS A 1 96 ? 9.148 -4.491 -18.037 1.00 69.75 96 LYS A C 1
ATOM 761 O O . LYS A 1 96 ? 8.444 -5.286 -18.644 1.00 69.75 96 LYS A O 1
ATOM 766 N N . ILE A 1 97 ? 9.104 -4.350 -16.712 1.00 65.81 97 ILE A N 1
ATOM 767 C CA . ILE A 1 97 ? 8.252 -5.170 -15.831 1.00 65.81 97 ILE A CA 1
ATOM 768 C C . ILE A 1 97 ? 6.759 -4.954 -16.138 1.00 65.81 97 ILE A C 1
ATOM 770 O O . ILE A 1 97 ? 5.979 -5.904 -16.181 1.00 65.81 97 ILE A O 1
ATOM 774 N N . LEU A 1 98 ? 6.356 -3.707 -16.403 1.00 69.25 98 LEU A N 1
ATOM 775 C CA . LEU A 1 98 ? 4.969 -3.363 -16.730 1.00 69.25 98 LEU A CA 1
ATOM 776 C C . LEU A 1 98 ? 4.526 -3.890 -18.100 1.00 69.25 98 LEU A C 1
ATOM 778 O O . LEU A 1 98 ? 3.335 -4.114 -18.297 1.00 69.25 98 LEU A O 1
ATOM 782 N N . LYS A 1 99 ? 5.452 -4.116 -19.038 1.00 72.44 99 LYS A N 1
ATOM 783 C CA . LYS A 1 99 ? 5.134 -4.760 -20.322 1.00 72.44 99 LYS A CA 1
ATOM 784 C C . LYS A 1 99 ? 4.792 -6.239 -20.153 1.00 72.44 99 LYS A C 1
ATOM 786 O O . LYS A 1 99 ? 3.875 -6.711 -20.816 1.00 72.44 99 LYS A O 1
ATOM 791 N N . ASP A 1 100 ? 5.480 -6.935 -19.253 1.00 71.69 100 ASP A N 1
ATOM 792 C CA . ASP A 1 100 ? 5.260 -8.366 -19.016 1.00 71.69 100 ASP A CA 1
ATOM 793 C C . ASP A 1 100 ? 3.955 -8.626 -18.242 1.00 71.69 100 ASP A C 1
ATOM 795 O O . ASP A 1 100 ? 3.303 -9.654 -18.438 1.00 71.69 100 ASP A O 1
ATOM 799 N N . ARG A 1 101 ? 3.536 -7.689 -17.376 1.00 71.94 101 ARG A N 1
ATOM 800 C CA . ARG A 1 101 ? 2.282 -7.797 -16.614 1.00 71.94 101 ARG A CA 1
ATOM 801 C C . ARG A 1 101 ? 1.592 -6.433 -16.417 1.00 71.94 101 ARG A C 1
ATOM 803 O O . ARG A 1 101 ? 1.662 -5.860 -15.327 1.00 71.94 101 ARG A O 1
ATOM 810 N N . PRO A 1 102 ? 0.861 -5.922 -17.424 1.00 74.38 102 PRO A N 1
ATOM 811 C CA . PRO A 1 102 ? 0.328 -4.552 -17.421 1.00 74.38 102 PRO A CA 1
ATOM 812 C C . PRO A 1 102 ? -0.695 -4.273 -16.311 1.00 74.38 102 PRO A C 1
ATOM 814 O O . PRO A 1 102 ? -0.793 -3.144 -15.836 1.00 74.38 102 PRO A O 1
ATOM 817 N N . GLY A 1 103 ? -1.425 -5.296 -15.852 1.00 81.12 103 GLY A N 1
ATOM 818 C CA . GLY A 1 103 ? -2.404 -5.165 -14.767 1.00 81.12 103 GLY A CA 1
ATOM 819 C C . GLY A 1 103 ? -1.793 -5.061 -13.366 1.00 81.12 103 GLY A C 1
ATOM 820 O O . GLY A 1 103 ? -2.441 -4.540 -12.462 1.00 81.12 103 GLY A O 1
ATOM 821 N N . ALA A 1 104 ? -0.538 -5.487 -13.177 1.00 80.44 104 ALA A N 1
ATOM 822 C CA . ALA A 1 104 ? 0.045 -5.662 -11.845 1.00 80.44 104 ALA A CA 1
ATOM 823 C C . ALA A 1 104 ? 0.111 -4.357 -11.042 1.00 80.44 104 ALA A C 1
ATOM 825 O O . ALA A 1 104 ? -0.165 -4.349 -9.845 1.00 80.44 104 ALA A O 1
ATOM 826 N N . LEU A 1 105 ? 0.435 -3.240 -11.697 1.00 83.56 105 LEU A N 1
ATOM 827 C CA . LEU A 1 105 ? 0.501 -1.942 -11.027 1.00 83.56 105 LEU A CA 1
ATOM 828 C C . LEU A 1 105 ? -0.881 -1.447 -10.600 1.00 83.56 105 LEU A C 1
ATOM 830 O O . LEU A 1 105 ? -1.026 -0.906 -9.503 1.00 83.56 105 LEU A O 1
ATOM 834 N N . LEU A 1 106 ? -1.892 -1.632 -11.452 1.00 88.44 106 LEU A N 1
ATOM 835 C CA . LEU A 1 106 ? -3.260 -1.217 -11.154 1.00 88.44 106 LEU A CA 1
ATOM 836 C C . LEU A 1 106 ? -3.855 -2.077 -10.034 1.00 88.44 106 LEU A C 1
ATOM 838 O O . LEU A 1 106 ? -4.457 -1.544 -9.104 1.00 88.44 106 LEU A O 1
ATOM 842 N N . GLU A 1 107 ? -3.623 -3.389 -10.081 1.00 89.00 107 GLU A N 1
ATOM 843 C CA . GLU A 1 107 ? -4.002 -4.320 -9.018 1.00 89.00 107 GLU A CA 1
ATOM 844 C C . GLU A 1 107 ? -3.338 -3.923 -7.693 1.00 89.00 107 GLU A C 1
ATOM 846 O O . GLU A 1 107 ? -4.035 -3.695 -6.699 1.00 89.00 107 GLU A O 1
ATOM 851 N N . ALA A 1 108 ? -2.011 -3.750 -7.682 1.00 89.75 108 ALA A N 1
ATOM 852 C CA . ALA A 1 108 ? -1.272 -3.340 -6.491 1.00 89.75 108 ALA A CA 1
ATOM 853 C C . ALA A 1 108 ? -1.767 -1.992 -5.946 1.00 89.75 108 ALA A C 1
ATOM 855 O O . ALA A 1 108 ? -1.953 -1.846 -4.739 1.00 89.75 108 ALA A O 1
ATOM 856 N N . SER A 1 109 ? -2.074 -1.034 -6.826 1.00 92.19 109 SER A N 1
ATOM 857 C CA . SER A 1 109 ? -2.652 0.259 -6.441 1.00 92.19 109 SER A CA 1
ATOM 858 C C . SER A 1 109 ? -4.035 0.109 -5.804 1.00 92.19 109 SER A C 1
ATOM 860 O O . SER A 1 109 ? -4.323 0.769 -4.809 1.00 92.19 109 SER A O 1
ATOM 862 N N . GLY A 1 110 ? -4.881 -0.793 -6.309 1.00 94.44 110 GLY A N 1
ATOM 863 C CA . GLY A 1 110 ? -6.183 -1.092 -5.708 1.00 94.44 110 GLY A CA 1
ATOM 864 C C . GLY A 1 110 ? -6.063 -1.706 -4.308 1.00 94.44 110 GLY A C 1
ATOM 865 O O . GLY A 1 110 ? -6.790 -1.319 -3.390 1.00 94.44 110 GLY A O 1
ATOM 866 N N . HIS A 1 111 ? -5.112 -2.624 -4.106 1.00 94.50 111 HIS A N 1
ATOM 867 C CA . HIS A 1 111 ? -4.796 -3.157 -2.775 1.00 94.50 111 HIS A CA 1
ATOM 868 C C . HIS A 1 111 ? -4.227 -2.081 -1.842 1.00 94.50 111 HIS A C 1
ATOM 870 O O . HIS A 1 111 ? -4.636 -2.009 -0.680 1.00 94.50 111 HIS A O 1
ATOM 876 N N . ALA A 1 112 ? -3.337 -1.227 -2.348 1.00 95.31 112 ALA A N 1
ATOM 877 C CA . ALA A 1 112 ? -2.747 -0.130 -1.593 1.00 95.31 112 ALA A CA 1
ATOM 878 C C . ALA A 1 112 ? -3.806 0.889 -1.162 1.00 95.31 112 ALA A C 1
ATOM 880 O O . ALA A 1 112 ? -3.816 1.298 -0.006 1.00 95.31 112 ALA A O 1
ATOM 881 N N . GLN A 1 113 ? -4.750 1.240 -2.038 1.00 95.81 113 GLN A N 1
ATOM 882 C CA . GLN A 1 113 ? -5.840 2.157 -1.707 1.00 95.81 113 GLN A CA 1
ATOM 883 C C . GLN A 1 113 ? -6.707 1.605 -0.564 1.00 95.81 113 GLN A C 1
ATOM 885 O O . GLN A 1 113 ? -6.951 2.312 0.410 1.00 95.81 113 GLN A O 1
ATOM 890 N N . ARG A 1 114 ? -7.063 0.311 -0.596 1.00 96.56 114 ARG A N 1
ATOM 891 C CA . ARG A 1 114 ? -7.763 -0.341 0.529 1.00 96.56 114 ARG A CA 1
ATOM 892 C C . ARG A 1 114 ? -6.957 -0.302 1.831 1.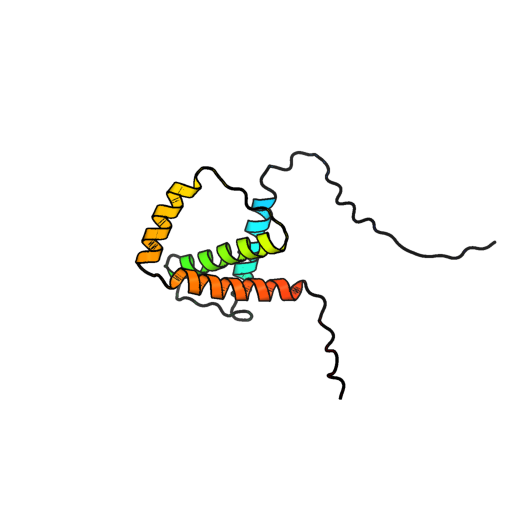00 96.56 114 ARG A C 1
ATOM 894 O O . ARG A 1 114 ? -7.531 -0.083 2.895 1.00 96.56 114 ARG A O 1
ATOM 901 N N . ALA A 1 115 ?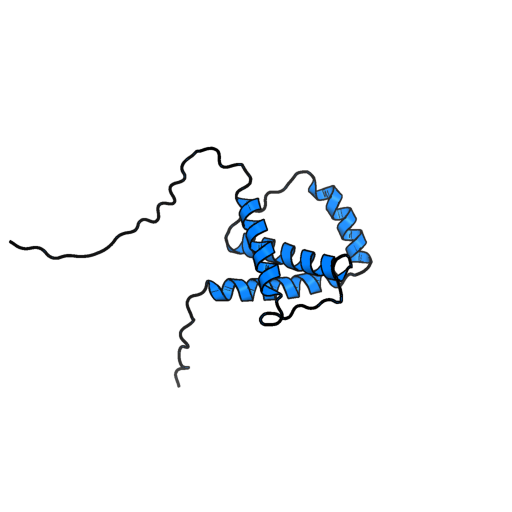 -5.639 -0.501 1.760 1.00 95.94 115 ALA A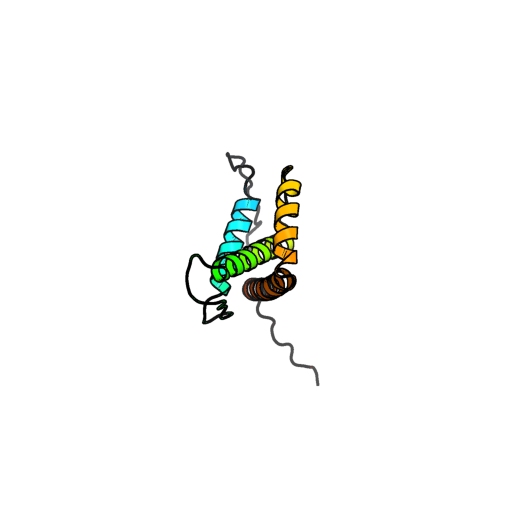 N 1
ATOM 902 C CA . ALA A 1 115 ? -4.750 -0.393 2.919 1.00 95.94 115 ALA A CA 1
ATOM 903 C C . ALA A 1 115 ? -4.728 1.031 3.495 1.00 95.94 115 ALA A C 1
ATOM 905 O O . ALA A 1 115 ? -4.844 1.208 4.707 1.00 95.94 115 ALA A O 1
ATOM 906 N N . VAL A 1 116 ? -4.634 2.042 2.630 1.00 95.06 116 VAL A N 1
ATOM 907 C CA . VAL A 1 116 ? -4.675 3.462 2.998 1.00 95.06 116 VAL A CA 1
ATOM 908 C C . VAL A 1 116 ? -5.989 3.791 3.700 1.00 95.06 116 VAL A C 1
ATOM 910 O O . VAL A 1 116 ? -5.965 4.346 4.795 1.00 95.06 116 VAL A O 1
ATOM 913 N N . ASP A 1 117 ? -7.122 3.412 3.113 1.00 94.38 117 ASP A N 1
ATOM 914 C CA . ASP A 1 117 ? -8.442 3.707 3.676 1.00 94.38 117 ASP A CA 1
ATOM 915 C C . ASP A 1 117 ? -8.641 3.018 5.031 1.00 94.38 117 ASP A C 1
ATOM 917 O O . ASP A 1 117 ? -9.082 3.654 5.990 1.00 94.38 117 ASP A O 1
ATOM 921 N N . HIS A 1 118 ? -8.215 1.757 5.155 1.00 94.81 118 HIS A N 1
ATOM 922 C CA . HIS A 1 118 ? -8.231 1.034 6.426 1.00 94.81 118 HIS A CA 1
ATOM 923 C C . HIS A 1 118 ? -7.395 1.738 7.504 1.00 94.81 118 HIS A C 1
ATOM 925 O O . HIS A 1 118 ? -7.840 1.880 8.64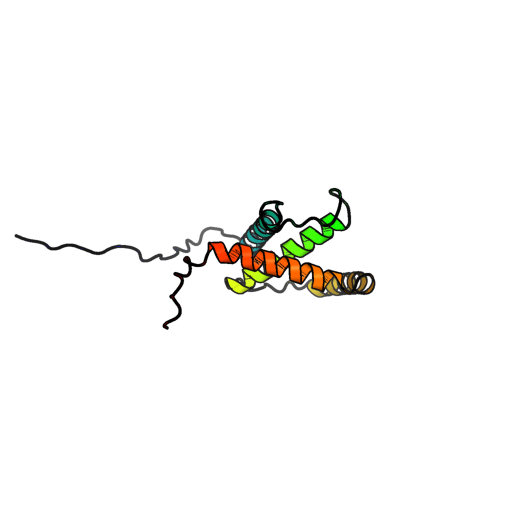0 1.00 94.81 118 HIS A O 1
ATOM 931 N N . LEU A 1 119 ? -6.192 2.209 7.165 1.00 92.81 119 LEU A N 1
ATOM 932 C CA . LEU A 1 119 ? -5.314 2.907 8.107 1.00 92.81 119 LEU A CA 1
ATOM 933 C C . LEU A 1 119 ? -5.861 4.284 8.504 1.00 92.81 119 LEU A C 1
ATOM 935 O O . LEU A 1 119 ? -5.764 4.665 9.671 1.00 92.81 119 LEU A O 1
ATOM 939 N N . LEU A 1 120 ? -6.452 5.019 7.561 1.00 91.12 120 LEU A N 1
ATOM 940 C CA . LEU A 1 120 ? -7.039 6.333 7.821 1.00 91.12 120 LEU A CA 1
ATOM 941 C C . LEU A 1 120 ? -8.325 6.253 8.644 1.00 91.12 120 LEU A C 1
ATOM 943 O O . LEU A 1 120 ? -8.588 7.178 9.413 1.00 91.12 120 LEU A O 1
ATOM 947 N N . ALA A 1 121 ? -9.080 5.156 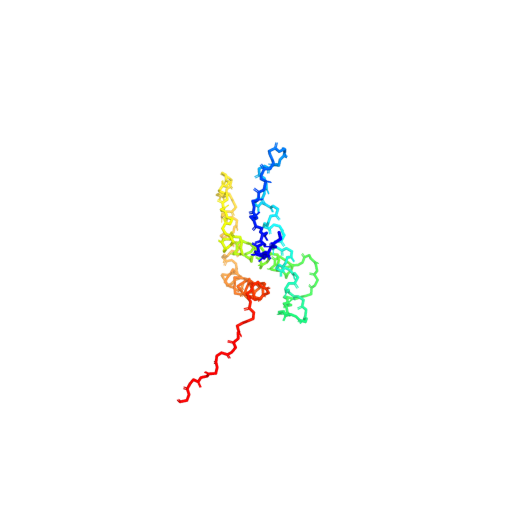8.559 1.00 91.06 121 ALA A N 1
ATOM 948 C CA . ALA A 1 121 ? -10.271 4.946 9.380 1.00 91.06 121 ALA A CA 1
ATOM 949 C C . ALA A 1 121 ? -9.970 5.011 10.892 1.00 91.06 121 ALA A C 1
ATOM 951 O O . ALA A 1 121 ? -10.791 5.502 11.656 1.00 91.06 121 ALA A O 1
ATOM 952 N N . TYR A 1 122 ? -8.765 4.619 11.328 1.00 88.25 122 TYR A N 1
ATOM 953 C CA . TYR A 1 122 ? -8.333 4.750 12.730 1.00 88.25 122 TYR A CA 1
ATOM 954 C C . TYR A 1 122 ? -8.019 6.191 13.162 1.00 88.25 122 TYR A C 1
ATOM 956 O O . TYR A 1 122 ? -7.851 6.452 14.352 1.00 88.25 122 TYR A O 1
ATOM 964 N N . SER A 1 123 ? -7.873 7.115 12.210 1.00 82.12 123 SER A N 1
ATOM 965 C CA . SER A 1 123 ? -7.554 8.526 12.469 1.0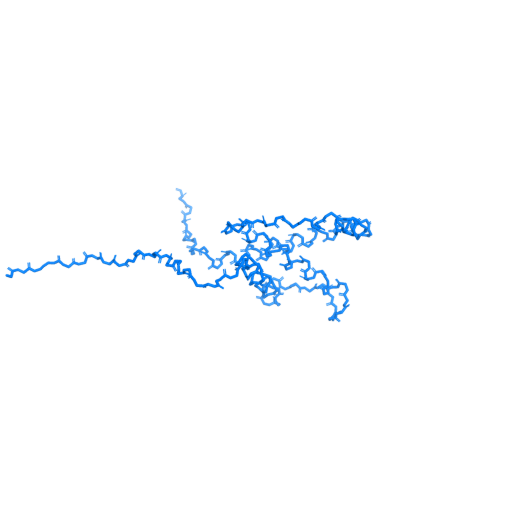0 82.12 123 SER A CA 1
ATOM 966 C C . SER A 1 123 ? -8.780 9.436 12.448 1.00 82.12 123 SER A C 1
ATOM 968 O O . SER A 1 123 ? -8.718 10.557 12.953 1.00 82.12 123 SER A O 1
ATOM 970 N N . GLN A 1 124 ? -9.892 8.968 11.877 1.00 72.62 124 GLN A N 1
ATOM 971 C CA . GLN A 1 124 ? -11.135 9.723 11.860 1.00 72.62 124 GLN A CA 1
ATOM 972 C C . GLN A 1 124 ? -11.870 9.522 13.192 1.00 72.62 124 GLN A C 1
ATOM 974 O O . GLN A 1 124 ? -11.990 8.384 13.654 1.00 72.62 124 GLN A O 1
ATOM 979 N N . PRO A 1 125 ? -12.375 10.592 13.833 1.00 56.41 125 PRO A N 1
ATOM 980 C CA . PRO A 1 125 ? -13.310 10.419 14.935 1.00 56.41 125 PRO A CA 1
ATOM 981 C C . PRO A 1 125 ? -14.522 9.646 14.406 1.00 56.41 125 PRO A C 1
ATOM 983 O O . PRO A 1 125 ? -14.966 9.911 13.288 1.00 56.41 125 PRO A O 1
ATOM 986 N N . ALA A 1 126 ? -15.021 8.676 15.181 1.00 53.69 126 ALA A N 1
ATOM 987 C CA . ALA A 1 126 ? -16.184 7.875 14.808 1.00 53.69 126 ALA A CA 1
ATOM 988 C C . ALA A 1 126 ? -17.284 8.799 14.266 1.00 53.69 126 ALA A C 1
ATOM 990 O O . ALA A 1 126 ? -17.757 9.680 14.987 1.00 53.69 126 ALA A O 1
ATOM 991 N N . GLN A 1 127 ? -17.646 8.647 12.988 1.00 51.47 127 GLN A N 1
ATOM 992 C CA . GLN A 1 127 ? -18.773 9.383 12.436 1.00 51.47 127 GLN A CA 1
ATOM 993 C C . GLN A 1 127 ? -20.009 8.947 13.221 1.00 51.47 127 GLN A C 1
ATOM 995 O O . GLN A 1 127 ? -20.457 7.808 13.101 1.00 51.47 127 GLN A O 1
ATOM 1000 N N . ALA A 1 128 ? -20.516 9.834 14.078 1.00 45.00 128 ALA A N 1
ATOM 1001 C CA . ALA A 1 128 ? -21.807 9.647 14.710 1.00 45.00 128 ALA A CA 1
ATOM 1002 C C . ALA A 1 128 ? -22.835 9.549 13.585 1.00 45.00 128 ALA A C 1
ATOM 1004 O O . ALA A 1 128 ? -23.016 10.505 12.830 1.00 45.00 128 ALA A O 1
ATOM 1005 N N . SER A 1 129 ? -23.454 8.380 13.446 1.00 44.69 129 SER A N 1
ATOM 1006 C CA . SER A 1 129 ? -24.550 8.136 12.519 1.00 44.69 129 SER A CA 1
ATOM 1007 C C . SER A 1 129 ? -25.612 9.214 12.736 1.00 44.69 129 SER A C 1
ATOM 1009 O O . SER A 1 129 ? -26.328 9.178 13.735 1.00 44.69 129 SER A O 1
ATOM 1011 N N . GLN A 1 130 ? -25.698 10.206 11.849 1.00 48.72 130 GLN A N 1
ATOM 1012 C CA . GLN A 1 130 ? -26.851 11.097 11.830 1.00 48.72 130 GLN A CA 1
ATOM 1013 C C . GLN A 1 130 ? -28.035 10.263 11.333 1.00 48.72 130 GLN A C 1
ATOM 1015 O O . GLN A 1 130 ? -27.961 9.737 10.219 1.00 48.72 130 GLN A O 1
ATOM 1020 N N . PRO A 1 131 ? -29.097 10.074 12.137 1.00 43.09 131 PRO A N 1
ATOM 1021 C CA . PRO A 1 131 ? -30.285 9.403 11.647 1.00 43.09 131 PRO A CA 1
ATOM 1022 C C . PRO A 1 131 ? -30.869 10.237 10.507 1.00 43.09 131 PRO A C 1
ATOM 1024 O O . PRO A 1 131 ? -30.983 11.460 10.610 1.00 43.09 131 PRO A O 1
ATOM 1027 N N . LEU A 1 132 ? -31.190 9.554 9.409 1.00 47.19 132 LEU A N 1
ATOM 1028 C CA . LEU A 1 132 ? -31.881 10.118 8.259 1.00 47.19 132 LEU A CA 1
ATOM 1029 C C . LEU A 1 132 ? -33.168 10.780 8.767 1.00 47.19 132 LEU A C 1
ATOM 1031 O O . LEU A 1 132 ? -34.034 10.094 9.310 1.00 47.19 132 LEU A O 1
ATOM 1035 N N . ALA A 1 133 ? -33.247 12.108 8.665 1.00 48.91 133 ALA A N 1
ATOM 1036 C CA . ALA A 1 133 ? -34.458 12.845 8.998 1.00 48.91 133 ALA A CA 1
ATOM 1037 C C . ALA A 1 133 ? -35.594 12.325 8.105 1.00 48.91 133 ALA A C 1
ATOM 1039 O O . ALA A 1 133 ? -35.457 12.325 6.879 1.00 48.91 133 ALA A O 1
ATOM 1040 N N . ALA A 1 134 ? -36.634 11.801 8.755 1.00 53.00 134 ALA A N 1
ATOM 1041 C CA . ALA A 1 134 ? -37.846 11.271 8.139 1.00 53.00 134 ALA A CA 1
ATOM 1042 C C . ALA A 1 134 ? -38.710 12.381 7.530 1.00 53.00 134 ALA A C 1
ATOM 1044 O O . ALA A 1 134 ? -38.695 13.506 8.085 1.00 53.00 134 ALA A O 1
#

InterPro domains:
  IPR041459 Polyvalent protein, metallopeptidase domain [PF18818] (36-109)

pLDDT: mean 71.62, std 19.61, range [33.12, 96.56]

Radius of gyration: 21.32 Å; chains: 1; bounding box: 59×56×69 Å

Foldseek 3Di:
DDDDDDDDDDPPPPPPDPDDDDPCPLVVQLVVQLVLLVVQCDCVHVVDDPDDDDPDPRVVLSSLLSNLLSVVVCVVVPNDDDDDPPVVVVVVVVVVVCVVPVCSNVVSNVSSVSSNVSVCVVVDDPPDPDPDDD

Organism: Caulobacter sp. (strain K31) (NCBI:txid366602)